Protein AF-A0ABD2N837-F1 (afdb_monomer_lite)

InterPro domains:
  IPR036691 Endonuclease/exonuclease/phosphatase superfamily [G3DSA:3.60.10.10] (4-102)
  IPR036691 Endonuclease/exonuclease/phosphatase superfamily [SSF56219] (40-84)

Structure (mmCIF, N/CA/C/O backbone):
data_AF-A0ABD2N837-F1
#
_entry.id   AF-A0ABD2N837-F1
#
loop_
_atom_site.group_PDB
_atom_site.id
_atom_site.type_symbol
_atom_site.label_atom_id
_atom_site.label_alt_id
_atom_site.label_comp_id
_atom_site.label_asym_id
_atom_site.label_entity_id
_atom_site.label_seq_id
_atom_site.pdbx_PDB_ins_code
_atom_site.Cartn_x
_atom_site.Cartn_y
_atom_site.Cartn_z
_atom_site.occupancy
_atom_site.B_iso_or_equiv
_atom_site.auth_seq_id
_atom_site.auth_comp_id
_atom_site.auth_asym_id
_atom_site.auth_atom_id
_atom_site.pdbx_PDB_model_num
ATOM 1 N N . MET A 1 1 ? 26.141 -35.218 56.622 1.00 48.25 1 MET A N 1
ATOM 2 C CA . MET A 1 1 ? 24.679 -35.154 56.399 1.00 48.25 1 MET A CA 1
ATOM 3 C C . MET A 1 1 ? 24.356 -33.806 55.757 1.00 48.25 1 MET A C 1
ATOM 5 O O . MET A 1 1 ? 23.992 -32.895 56.476 1.00 48.25 1 MET A O 1
ATOM 9 N N . THR A 1 2 ? 24.569 -33.617 54.446 1.00 53.94 2 THR A N 1
ATOM 10 C CA . THR A 1 2 ? 24.369 -32.272 53.838 1.00 53.94 2 THR A CA 1
ATOM 11 C C . THR A 1 2 ? 24.149 -32.255 52.319 1.00 53.94 2 THR A C 1
ATOM 13 O O . THR A 1 2 ? 24.257 -31.204 51.713 1.00 53.94 2 THR A O 1
ATOM 16 N N . LYS A 1 3 ? 23.829 -33.387 51.671 1.00 52.75 3 LYS A N 1
ATOM 17 C CA . LYS A 1 3 ? 23.583 -33.416 50.208 1.00 52.75 3 LYS A CA 1
ATOM 18 C C . LYS A 1 3 ? 22.109 -33.556 49.800 1.00 52.75 3 LYS A C 1
ATOM 20 O O . LYS A 1 3 ? 21.758 -33.196 48.692 1.00 52.75 3 LYS A O 1
ATOM 25 N N . LEU A 1 4 ? 21.236 -34.015 50.702 1.00 52.84 4 LEU A N 1
ATOM 26 C CA . LEU A 1 4 ? 19.816 -34.277 50.401 1.00 52.84 4 LEU A CA 1
ATOM 27 C C . LEU A 1 4 ? 18.893 -33.046 50.499 1.00 52.84 4 LEU A C 1
ATOM 29 O O . LEU A 1 4 ? 17.758 -33.106 50.033 1.00 52.84 4 LEU A O 1
ATOM 33 N N . GLY A 1 5 ? 19.339 -31.958 51.138 1.00 54.56 5 GLY A N 1
ATOM 34 C CA . GLY A 1 5 ? 18.541 -30.734 51.308 1.00 54.56 5 GLY A CA 1
ATOM 35 C C . GLY A 1 5 ? 18.611 -29.798 50.100 1.00 54.56 5 GLY A C 1
ATOM 36 O O . GLY A 1 5 ? 17.583 -29.334 49.620 1.00 54.56 5 GLY A O 1
ATOM 37 N N . GLU A 1 6 ? 19.814 -29.590 49.558 1.00 55.59 6 GLU A N 1
ATOM 38 C CA . GLU A 1 6 ? 20.058 -28.650 48.453 1.00 55.59 6 GLU A CA 1
ATOM 39 C C . GLU A 1 6 ? 19.461 -29.121 47.118 1.00 55.59 6 GLU A C 1
ATOM 41 O O . GLU A 1 6 ? 19.019 -28.309 46.308 1.00 55.59 6 GLU A O 1
ATOM 46 N N . GLU A 1 7 ? 19.397 -30.435 46.894 1.00 56.41 7 GLU A N 1
ATOM 47 C CA . GLU A 1 7 ? 18.825 -31.028 45.677 1.00 56.41 7 GLU A CA 1
ATOM 48 C C . GLU A 1 7 ? 17.296 -30.859 45.624 1.00 56.41 7 GLU A C 1
ATOM 50 O O . GLU A 1 7 ? 16.717 -30.599 44.568 1.00 56.41 7 GLU A O 1
ATOM 55 N N . LYS A 1 8 ? 16.632 -30.915 46.789 1.00 57.38 8 LYS A N 1
ATOM 56 C CA . LYS A 1 8 ? 15.180 -30.715 46.892 1.00 57.38 8 LYS A CA 1
ATOM 57 C C . LYS A 1 8 ? 14.777 -29.263 46.653 1.00 57.38 8 LYS A C 1
ATOM 59 O O . LYS A 1 8 ? 13.762 -29.039 45.993 1.00 57.38 8 LYS A O 1
ATOM 64 N N . ASP A 1 9 ? 15.559 -28.298 47.132 1.00 60.28 9 ASP A N 1
ATOM 65 C CA . ASP A 1 9 ? 15.278 -26.874 46.909 1.00 60.28 9 ASP A CA 1
ATOM 66 C C . ASP A 1 9 ? 15.553 -26.438 45.465 1.00 60.28 9 ASP A C 1
ATOM 68 O O . ASP A 1 9 ? 14.767 -25.666 44.912 1.00 60.28 9 ASP A O 1
ATOM 72 N N . LYS A 1 10 ? 16.578 -27.001 44.806 1.00 61.53 10 LYS A N 1
ATOM 73 C CA . LYS A 1 10 ? 16.801 -26.789 43.365 1.00 61.53 10 LYS A CA 1
ATOM 74 C C . LYS A 1 10 ? 15.651 -27.339 42.520 1.00 61.53 10 LYS A C 1
ATOM 76 O O . LYS A 1 10 ? 15.100 -26.593 41.718 1.00 61.53 10 LYS A O 1
ATOM 81 N N . SER A 1 11 ? 15.200 -28.571 42.786 1.00 61.66 11 SER A N 1
ATOM 82 C CA . SER A 1 11 ? 14.074 -29.162 42.040 1.00 61.66 11 SER A CA 1
ATOM 83 C C . SER A 1 11 ? 12.762 -28.383 42.215 1.00 61.66 11 SER A C 1
ATOM 85 O O . SER A 1 11 ? 11.986 -28.244 41.274 1.00 61.66 11 SER A O 1
ATOM 87 N N . LYS A 1 12 ? 12.514 -27.811 43.405 1.00 63.47 12 LYS A N 1
ATOM 88 C CA . LYS A 1 12 ? 11.342 -26.957 43.661 1.00 63.47 12 LYS A CA 1
ATOM 89 C C . LYS A 1 12 ? 11.434 -25.606 42.954 1.00 63.47 12 LYS A C 1
ATOM 91 O O . LYS A 1 12 ? 10.404 -25.077 42.540 1.00 63.47 12 LYS A O 1
ATOM 96 N N . GLY A 1 13 ? 12.636 -25.038 42.855 1.00 62.75 13 GLY A N 1
ATOM 97 C CA . GLY A 1 13 ? 12.890 -23.801 42.118 1.00 62.75 13 GLY A CA 1
ATOM 98 C C . GLY A 1 13 ? 12.671 -23.979 40.616 1.00 62.75 13 GLY A C 1
ATOM 99 O O . GLY A 1 13 ? 11.946 -23.194 40.012 1.00 62.75 13 GLY A O 1
ATOM 100 N N . GLU A 1 14 ? 13.216 -25.051 40.043 1.00 67.00 14 GLU A N 1
ATOM 101 C CA . GLU A 1 14 ? 13.071 -25.400 38.622 1.00 67.00 14 GLU A CA 1
ATOM 102 C C . GLU A 1 14 ? 11.605 -25.660 38.250 1.00 67.00 14 GLU A C 1
ATOM 104 O O . GLU A 1 14 ? 11.091 -25.080 37.295 1.00 67.00 14 GLU A O 1
ATOM 109 N N . MET A 1 15 ? 10.888 -26.418 39.083 1.00 61.06 15 MET A N 1
ATOM 110 C CA . MET A 1 15 ? 9.469 -26.720 38.877 1.00 61.06 15 M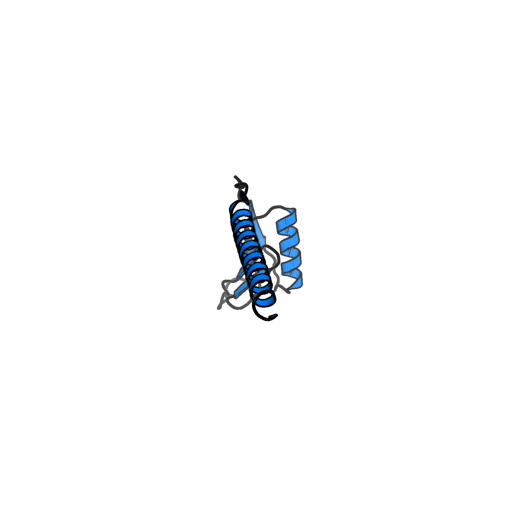ET A CA 1
ATOM 111 C C . MET A 1 15 ? 8.569 -25.474 38.994 1.00 61.06 15 MET A C 1
ATOM 113 O O . MET A 1 15 ? 7.523 -25.404 38.353 1.00 61.06 15 MET A O 1
ATOM 117 N N . LYS A 1 16 ? 8.948 -24.460 39.788 1.00 68.25 16 LYS A N 1
ATOM 118 C CA . LYS A 1 16 ? 8.238 -23.165 39.815 1.00 68.25 16 LYS A CA 1
ATOM 119 C C . LYS A 1 16 ? 8.453 -22.366 38.530 1.00 68.25 16 LYS A C 1
ATOM 121 O O . LYS A 1 16 ? 7.486 -21.845 37.989 1.00 68.25 16 LYS A O 1
ATOM 126 N N . ILE A 1 17 ? 9.691 -22.304 38.040 1.00 69.94 17 ILE A N 1
ATOM 127 C CA . ILE A 1 17 ? 10.042 -21.559 36.821 1.00 69.94 17 ILE A CA 1
ATOM 128 C C . ILE A 1 17 ? 9.313 -22.142 35.605 1.00 69.94 17 ILE A C 1
ATOM 130 O O . ILE A 1 17 ? 8.761 -21.392 34.803 1.00 69.94 17 ILE A O 1
ATOM 134 N N . GLU A 1 18 ? 9.248 -23.470 35.495 1.00 68.62 18 GLU A N 1
ATOM 135 C CA . GLU A 1 18 ? 8.565 -24.148 34.388 1.00 68.62 18 GLU A CA 1
ATOM 136 C C . GLU A 1 18 ? 7.050 -23.870 34.384 1.00 68.62 18 GLU A C 1
ATOM 138 O O . GLU A 1 18 ? 6.481 -23.528 33.345 1.00 68.62 18 GLU A O 1
ATOM 143 N N . ASN A 1 19 ? 6.412 -23.892 35.560 1.00 68.56 19 ASN A N 1
ATOM 144 C CA . ASN A 1 19 ? 4.996 -23.540 35.716 1.00 68.56 19 ASN A CA 1
ATOM 145 C C . ASN A 1 19 ? 4.712 -22.065 35.384 1.00 68.56 19 ASN A C 1
ATOM 147 O O . ASN A 1 19 ? 3.703 -21.751 34.744 1.00 68.56 19 ASN A O 1
ATOM 151 N N . ASP A 1 20 ? 5.603 -21.155 35.784 1.00 68.81 20 ASP A N 1
ATOM 152 C CA . ASP A 1 20 ? 5.480 -19.728 35.479 1.00 68.81 20 ASP A CA 1
ATOM 153 C C . ASP A 1 20 ? 5.648 -19.466 33.972 1.00 68.81 20 ASP A C 1
ATOM 155 O O . ASP A 1 20 ? 4.905 -18.670 33.387 1.00 68.81 20 ASP A O 1
ATOM 159 N N . GLU A 1 21 ? 6.567 -20.171 33.304 1.00 70.19 21 GLU A N 1
ATOM 160 C CA . GLU A 1 21 ? 6.744 -20.101 31.852 1.00 70.19 21 GLU A CA 1
ATOM 161 C C . GLU A 1 21 ? 5.542 -20.646 31.077 1.00 70.19 21 GLU A C 1
ATOM 163 O O . GLU A 1 21 ? 5.122 -20.029 30.088 1.00 70.19 21 GLU A O 1
ATOM 168 N N . GLU A 1 22 ? 4.972 -21.776 31.499 1.00 68.12 22 GLU A N 1
ATOM 169 C CA . GLU A 1 22 ? 3.753 -22.320 30.896 1.00 68.12 22 GLU A CA 1
ATOM 170 C C . GLU A 1 22 ? 2.574 -21.363 31.067 1.00 68.12 22 GLU A C 1
ATOM 172 O O . GLU A 1 22 ? 1.875 -21.060 30.093 1.00 68.12 22 GLU A O 1
ATOM 177 N N . HIS A 1 23 ? 2.396 -20.796 32.262 1.00 69.19 23 HIS A N 1
ATOM 178 C CA . HIS A 1 23 ? 1.352 -19.809 32.521 1.00 69.19 23 HIS A CA 1
ATOM 179 C C . HIS A 1 23 ? 1.549 -18.541 31.667 1.00 69.19 23 HIS A C 1
ATOM 181 O O . HIS A 1 23 ? 0.575 -17.958 31.163 1.00 69.19 23 HIS A O 1
ATOM 187 N N . LEU A 1 24 ? 2.794 -18.108 31.436 1.00 65.75 24 LEU A N 1
ATOM 188 C CA . LEU A 1 24 ? 3.110 -16.971 30.565 1.00 65.75 24 LEU A CA 1
ATOM 189 C C . LEU A 1 24 ? 2.847 -17.282 29.079 1.00 65.75 24 LEU A C 1
ATOM 191 O O . LEU A 1 24 ? 2.357 -16.424 28.339 1.00 65.75 24 LEU A O 1
ATOM 195 N N . LYS A 1 25 ? 3.150 -18.504 28.625 1.00 64.00 25 LYS A N 1
ATOM 196 C CA . LYS A 1 25 ? 2.871 -18.975 27.254 1.00 64.00 25 LYS A CA 1
ATOM 197 C C . LYS A 1 25 ? 1.362 -19.071 27.011 1.00 64.00 25 LYS A C 1
ATOM 199 O O . LYS A 1 25 ? 0.878 -18.548 26.006 1.00 64.00 25 LYS A O 1
ATOM 204 N N . GLN A 1 26 ? 0.609 -19.632 27.957 1.00 61.66 26 GLN A N 1
ATOM 205 C CA . GLN A 1 26 ? -0.853 -19.742 27.886 1.00 61.66 26 GLN A CA 1
ATOM 206 C C . GLN A 1 26 ? -1.544 -18.372 27.912 1.00 61.66 26 GLN A C 1
ATOM 208 O O . GLN A 1 26 ? -2.452 -18.119 27.119 1.00 61.66 26 GLN A O 1
ATOM 213 N N . THR A 1 27 ? -1.090 -17.447 28.763 1.00 56.69 27 THR A N 1
ATOM 214 C CA . THR A 1 27 ? -1.633 -16.076 28.797 1.00 56.69 27 THR A CA 1
ATOM 215 C C . THR A 1 27 ? -1.308 -15.288 27.530 1.00 56.69 27 THR A C 1
ATOM 217 O O . THR A 1 27 ? -2.178 -14.578 27.025 1.00 56.69 27 THR A O 1
ATOM 220 N N . LYS A 1 28 ? -0.110 -15.439 26.950 1.00 58.72 28 LYS A N 1
ATOM 221 C CA . LYS A 1 28 ? 0.236 -14.834 25.649 1.00 58.72 28 LYS A CA 1
ATOM 222 C C . LYS A 1 28 ? -0.587 -15.417 24.495 1.00 58.72 28 LYS A C 1
ATOM 224 O O . LYS A 1 28 ? -1.019 -14.645 23.639 1.00 58.72 28 LYS A O 1
ATOM 229 N N . HIS A 1 29 ? -0.837 -16.728 24.482 1.00 55.06 29 HIS A N 1
ATOM 230 C CA . HIS A 1 29 ? -1.704 -17.367 23.485 1.00 55.06 29 HIS A CA 1
ATOM 231 C C . HIS A 1 29 ? -3.155 -16.881 23.594 1.00 55.06 29 HIS A C 1
ATOM 233 O O . HIS A 1 29 ? -3.691 -16.376 22.608 1.00 55.06 29 HIS A O 1
ATOM 239 N N . LYS A 1 30 ? -3.743 -16.875 24.799 1.00 52.53 30 LYS A N 1
ATOM 240 C CA . LYS A 1 30 ? -5.092 -16.319 25.030 1.00 52.53 30 LYS A CA 1
ATOM 241 C C . LYS A 1 30 ? -5.203 -14.834 24.677 1.00 52.53 30 LYS A C 1
ATOM 243 O O . LYS A 1 30 ? -6.222 -14.397 24.151 1.00 52.53 30 LYS A O 1
ATOM 248 N N . LYS A 1 31 ? -4.162 -14.033 24.940 1.00 51.22 31 LYS A N 1
ATOM 249 C CA . LYS A 1 31 ? -4.157 -12.593 24.618 1.00 51.22 31 LYS A CA 1
ATOM 250 C C . LYS A 1 31 ? -4.107 -12.325 23.107 1.00 51.22 31 LYS A C 1
ATOM 252 O O . LYS A 1 31 ? -4.586 -11.279 22.679 1.00 51.22 31 LYS A O 1
ATOM 257 N N . ARG A 1 32 ? -3.553 -13.249 22.310 1.00 53.47 32 ARG A N 1
ATOM 258 C CA . ARG A 1 32 ? -3.583 -13.185 20.838 1.00 53.47 32 ARG A CA 1
ATOM 259 C C . ARG A 1 32 ? -4.948 -13.583 20.270 1.00 53.47 32 ARG A C 1
ATOM 261 O O . ARG A 1 32 ? -5.383 -12.956 19.315 1.00 53.47 32 ARG A O 1
ATOM 268 N N . GLU A 1 33 ? -5.636 -14.549 20.879 1.00 52.06 33 GLU A N 1
ATOM 269 C CA . GLU A 1 33 ? -6.978 -14.979 20.441 1.00 52.06 33 GLU A CA 1
ATOM 270 C C . GLU A 1 33 ? -8.089 -13.975 20.791 1.00 52.06 33 GLU A C 1
ATOM 272 O O . GLU A 1 33 ? -9.063 -13.857 20.056 1.00 52.06 33 GLU A O 1
ATOM 277 N N . ASN A 1 34 ? -7.930 -13.194 21.865 1.00 46.88 34 ASN A N 1
ATOM 278 C CA . ASN A 1 34 ? -8.944 -12.231 22.318 1.00 46.88 34 ASN A CA 1
ATOM 279 C C . ASN A 1 34 ? -8.819 -10.814 21.736 1.00 46.88 34 ASN A C 1
ATOM 281 O O . ASN A 1 34 ? -9.530 -9.908 22.182 1.00 46.88 34 ASN A O 1
ATOM 285 N N . GLN A 1 35 ? -7.971 -10.587 20.729 1.00 54.75 35 GLN A N 1
ATOM 286 C CA . GLN A 1 35 ? -8.096 -9.372 19.925 1.00 54.75 35 GLN A CA 1
ATOM 287 C C . GLN A 1 35 ? -9.288 -9.548 18.993 1.00 54.75 35 GLN A C 1
ATOM 289 O O . GLN A 1 35 ? -9.167 -10.019 17.866 1.00 54.75 35 GLN A O 1
ATOM 294 N N . LYS A 1 36 ? -10.465 -9.208 19.514 1.00 52.28 36 LYS A N 1
ATOM 295 C CA . LYS A 1 36 ? -11.703 -9.080 18.757 1.00 52.28 36 LYS A CA 1
ATOM 296 C C . LYS A 1 36 ? -11.434 -8.051 17.658 1.00 52.28 36 LYS A C 1
ATOM 298 O O . LYS A 1 36 ? -11.451 -6.854 17.919 1.00 52.28 36 LYS A O 1
ATOM 303 N N . ILE A 1 37 ? -11.082 -8.523 16.463 1.00 62.19 37 ILE A N 1
ATOM 304 C CA . ILE A 1 37 ? -10.961 -7.670 15.285 1.00 62.19 37 ILE A CA 1
ATOM 305 C C . ILE A 1 37 ? -12.370 -7.134 15.070 1.00 62.19 37 ILE A C 1
ATOM 307 O O . ILE A 1 37 ? -13.270 -7.889 14.695 1.00 62.19 37 ILE A O 1
ATOM 311 N N . GLU A 1 38 ? -12.592 -5.870 15.419 1.00 62.22 38 GLU A N 1
ATOM 312 C CA . GLU A 1 38 ? -13.841 -5.197 15.100 1.00 62.22 38 GLU A CA 1
ATOM 313 C C . GLU A 1 38 ? -14.015 -5.305 13.588 1.00 62.22 38 GLU A C 1
ATOM 315 O O . GLU A 1 38 ? -13.158 -4.869 12.815 1.00 62.22 38 GLU A O 1
ATOM 320 N N . LYS A 1 39 ? -15.072 -6.001 13.158 1.00 60.34 39 LYS A N 1
ATOM 321 C CA . LYS A 1 39 ? -15.384 -6.101 11.738 1.00 60.34 39 LYS A CA 1
ATOM 322 C C . LYS A 1 39 ? -15.657 -4.684 11.253 1.00 60.34 39 LYS A C 1
ATOM 324 O O . LYS A 1 39 ? -16.644 -4.079 11.652 1.00 60.34 39 LYS A O 1
ATOM 329 N N . LYS A 1 40 ? -14.783 -4.165 10.392 1.00 71.56 40 LYS A N 1
ATOM 330 C CA . LYS A 1 40 ? -15.140 -3.034 9.542 1.00 71.56 40 LYS A CA 1
ATOM 331 C C . LYS A 1 40 ? -16.266 -3.507 8.622 1.00 71.56 40 LYS A C 1
ATOM 333 O O . LYS A 1 40 ? -16.066 -4.420 7.825 1.00 71.56 40 LYS A O 1
ATOM 338 N N . ASP A 1 41 ? -17.432 -2.880 8.737 1.00 84.94 41 ASP A N 1
ATOM 339 C CA . ASP A 1 41 ? -18.591 -3.163 7.879 1.00 84.94 41 ASP A CA 1
ATO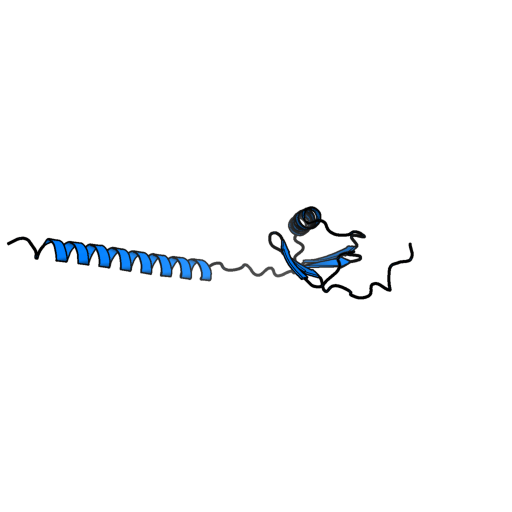M 340 C C . ASP A 1 41 ? -18.435 -2.580 6.462 1.00 84.94 41 ASP A C 1
ATOM 342 O O . ASP A 1 41 ? -19.264 -2.820 5.586 1.00 84.94 41 ASP A O 1
ATOM 346 N N . GLN A 1 42 ? -17.371 -1.805 6.223 1.00 88.25 42 GLN A N 1
ATOM 347 C CA . GLN A 1 42 ? -17.088 -1.141 4.955 1.00 88.25 42 GLN A CA 1
ATOM 348 C C . GLN A 1 42 ? -15.637 -1.375 4.529 1.00 88.25 42 GLN A C 1
ATOM 350 O O . GLN A 1 42 ? -14.730 -1.367 5.360 1.00 88.25 42 GLN A O 1
ATOM 355 N N . ILE A 1 43 ? -15.441 -1.573 3.223 1.00 92.44 43 ILE A N 1
ATOM 356 C CA . ILE A 1 43 ? -14.131 -1.670 2.574 1.00 92.44 43 ILE A CA 1
ATOM 357 C C . ILE A 1 43 ? -13.997 -0.474 1.636 1.00 92.44 43 ILE A C 1
ATOM 359 O O . ILE A 1 43 ? -14.817 -0.303 0.730 1.00 92.44 43 ILE A O 1
ATOM 363 N N . TYR A 1 44 ? -12.956 0.328 1.822 1.00 94.12 44 TYR A N 1
ATOM 364 C CA . TYR A 1 44 ? -12.666 1.477 0.976 1.00 94.12 44 TYR A CA 1
ATOM 365 C C . TYR A 1 44 ? -11.675 1.103 -0.123 1.00 94.12 44 TYR A C 1
ATOM 367 O O . TYR A 1 44 ? -10.536 0.696 0.128 1.00 94.12 44 TYR A O 1
ATOM 375 N N . LEU A 1 45 ? -12.129 1.267 -1.365 1.00 95.31 45 LEU A N 1
ATOM 376 C CA . LEU A 1 45 ? -11.366 0.990 -2.575 1.00 95.31 45 LEU A CA 1
ATOM 377 C C . LEU A 1 45 ? -10.978 2.301 -3.260 1.00 95.31 45 LEU A C 1
ATOM 379 O O . LEU A 1 45 ? -11.785 3.226 -3.349 1.00 95.31 45 LEU A O 1
ATOM 383 N N . GLY A 1 46 ? -9.763 2.362 -3.794 1.00 93.50 46 GLY A N 1
ATOM 384 C CA . GLY A 1 46 ? -9.285 3.493 -4.582 1.00 93.50 46 GLY A CA 1
ATOM 385 C C . GLY A 1 46 ? -8.590 3.060 -5.865 1.00 93.50 46 GLY A C 1
ATOM 386 O O . GLY A 1 46 ? -8.113 1.930 -5.993 1.00 93.50 46 GLY A O 1
ATOM 387 N N . THR A 1 47 ? -8.461 3.997 -6.803 1.00 92.56 47 THR A N 1
ATOM 388 C CA . THR A 1 47 ? -7.556 3.861 -7.950 1.00 92.56 47 THR A CA 1
ATOM 389 C C . THR A 1 47 ? -6.695 5.112 -8.060 1.00 92.56 47 THR A C 1
ATOM 391 O O . THR A 1 47 ? -7.173 6.212 -7.782 1.00 92.56 47 THR A O 1
ATOM 394 N N . TRP A 1 48 ? -5.426 4.961 -8.436 1.00 90.25 48 TRP A N 1
ATOM 395 C CA . TRP A 1 48 ? -4.540 6.101 -8.654 1.00 90.25 48 TRP A CA 1
ATOM 396 C C . TRP A 1 48 ? -3.553 5.826 -9.788 1.00 90.25 48 TRP A C 1
ATOM 398 O O . TRP A 1 48 ? -2.713 4.928 -9.727 1.00 90.25 48 TRP A O 1
ATOM 408 N N . ASN A 1 49 ? -3.637 6.650 -10.826 1.00 88.75 49 ASN A N 1
ATOM 409 C CA . ASN A 1 49 ? -2.616 6.762 -11.853 1.00 88.75 49 ASN A CA 1
ATOM 410 C C . ASN A 1 49 ? -1.435 7.615 -11.365 1.00 88.75 49 ASN A C 1
ATOM 412 O O . ASN A 1 49 ? -1.580 8.815 -11.128 1.00 88.75 49 ASN A O 1
ATOM 416 N N . VAL A 1 50 ? -0.265 6.994 -11.213 1.00 84.31 50 VAL A N 1
ATOM 417 C CA . VAL A 1 50 ? 0.918 7.656 -10.639 1.00 84.31 50 VAL A CA 1
ATOM 418 C C . VAL A 1 50 ? 1.897 8.197 -11.684 1.00 84.31 50 VAL A C 1
ATOM 420 O O . VAL A 1 50 ? 2.804 8.942 -11.316 1.00 84.31 50 VAL A O 1
ATOM 423 N N . ARG A 1 51 ? 1.755 7.802 -12.960 1.00 80.69 51 ARG A N 1
ATOM 424 C CA . ARG A 1 51 ? 2.630 8.152 -14.105 1.00 80.69 51 ARG A CA 1
ATOM 425 C C . ARG A 1 51 ? 4.147 8.030 -13.877 1.00 80.69 51 ARG A C 1
ATOM 427 O O . ARG A 1 51 ? 4.945 8.639 -14.596 1.00 80.69 51 ARG A O 1
ATOM 434 N N . THR A 1 52 ? 4.586 7.255 -12.888 1.00 74.25 52 THR A N 1
ATOM 435 C CA . THR A 1 52 ? 5.979 7.269 -12.425 1.00 74.25 52 THR A CA 1
ATOM 436 C C . THR A 1 52 ? 6.519 5.884 -12.075 1.00 74.25 52 THR A C 1
ATOM 438 O O . THR A 1 52 ? 5.779 4.920 -11.854 1.00 74.25 52 THR A O 1
ATOM 441 N N . THR A 1 53 ? 7.846 5.782 -12.041 1.00 64.56 53 THR A N 1
ATOM 442 C CA . THR A 1 53 ? 8.563 4.634 -11.483 1.00 64.56 53 THR A CA 1
ATOM 443 C C . THR A 1 53 ? 8.653 4.835 -9.976 1.00 64.56 53 THR A C 1
ATOM 445 O O . THR A 1 53 ? 9.181 5.846 -9.522 1.00 64.56 53 THR A O 1
ATOM 448 N N . TYR A 1 54 ? 8.148 3.891 -9.181 1.00 69.12 54 TYR A N 1
ATOM 449 C CA . TYR A 1 54 ? 8.295 3.995 -7.727 1.00 69.12 54 TYR A CA 1
ATOM 450 C C . TYR A 1 54 ? 9.763 3.963 -7.285 1.00 69.12 54 TYR A C 1
ATOM 452 O O . TYR A 1 54 ? 10.528 3.095 -7.697 1.00 69.12 54 TYR A O 1
ATOM 460 N N . VAL A 1 55 ? 10.117 4.871 -6.381 1.00 71.38 55 VAL A N 1
ATOM 461 C CA . VAL A 1 55 ? 11.265 4.727 -5.481 1.00 71.38 55 VAL A CA 1
ATOM 462 C C . VAL A 1 55 ? 10.705 4.266 -4.131 1.00 71.38 55 VAL A C 1
ATOM 464 O O . VAL A 1 55 ? 9.550 4.556 -3.819 1.00 71.38 55 VAL A O 1
ATOM 467 N N . GLU A 1 56 ? 11.475 3.545 -3.317 1.00 72.81 56 GLU A N 1
ATOM 468 C CA . GLU A 1 56 ? 11.011 3.031 -2.016 1.00 72.81 56 GLU A CA 1
ATOM 469 C C . GLU A 1 56 ? 10.354 4.114 -1.136 1.00 72.81 56 GLU A C 1
ATOM 471 O O . GLU A 1 56 ? 9.280 3.889 -0.580 1.00 72.81 56 GLU A O 1
ATOM 476 N N . GLY A 1 57 ? 10.910 5.331 -1.119 1.00 78.50 57 GLY A N 1
ATOM 477 C CA . GLY A 1 57 ? 10.321 6.474 -0.412 1.00 78.50 57 GLY A CA 1
ATOM 478 C C . GLY A 1 57 ? 8.931 6.891 -0.919 1.00 78.50 57 GLY A C 1
ATOM 479 O O . GLY A 1 57 ? 8.097 7.348 -0.140 1.00 78.50 57 GLY A O 1
ATOM 480 N N . THR A 1 58 ? 8.631 6.691 -2.205 1.00 81.25 58 THR A N 1
ATOM 481 C CA . THR A 1 58 ? 7.302 6.966 -2.775 1.00 81.25 58 THR A CA 1
ATOM 482 C C . THR A 1 58 ? 6.259 5.968 -2.277 1.00 81.25 58 THR A C 1
ATOM 484 O O . THR A 1 58 ? 5.129 6.368 -2.008 1.00 81.25 58 THR A O 1
ATOM 487 N N . LEU A 1 59 ? 6.624 4.689 -2.115 1.00 83.50 59 LEU A N 1
ATOM 488 C CA . LEU A 1 59 ? 5.714 3.676 -1.567 1.00 83.50 59 LEU A CA 1
ATOM 489 C C . LEU A 1 59 ? 5.394 3.958 -0.098 1.00 83.50 59 LEU A C 1
ATOM 491 O O . LEU A 1 59 ? 4.236 3.856 0.294 1.00 83.50 59 LEU A O 1
ATOM 495 N N . ILE A 1 60 ? 6.383 4.385 0.691 1.00 86.69 60 ILE A N 1
ATOM 496 C CA . ILE A 1 60 ? 6.161 4.799 2.085 1.00 86.69 60 ILE A CA 1
ATOM 497 C C . ILE A 1 60 ? 5.136 5.936 2.134 1.00 86.69 60 ILE A C 1
ATOM 499 O O . ILE A 1 60 ? 4.104 5.806 2.791 1.00 86.69 60 ILE A O 1
ATOM 503 N N . ARG A 1 61 ? 5.347 7.002 1.355 1.00 88.06 61 ARG A N 1
ATOM 504 C CA . ARG A 1 61 ? 4.402 8.126 1.292 1.00 88.06 61 ARG A CA 1
ATOM 505 C C . ARG A 1 61 ? 3.006 7.704 0.824 1.00 88.06 61 ARG A C 1
ATOM 507 O O . ARG A 1 61 ? 2.007 8.225 1.310 1.00 88.06 61 ARG A O 1
ATOM 514 N N . LEU A 1 62 ? 2.915 6.752 -0.103 1.00 88.81 62 LEU A N 1
ATOM 515 C CA . LEU A 1 62 ? 1.634 6.203 -0.541 1.00 88.81 62 LEU A CA 1
ATOM 516 C C . LEU A 1 62 ? 0.889 5.528 0.616 1.00 88.81 62 LEU A C 1
ATOM 518 O O . LEU A 1 62 ? -0.307 5.755 0.780 1.00 88.81 62 LEU A O 1
ATOM 522 N N . THR A 1 63 ? 1.594 4.754 1.445 1.00 90.00 63 THR A N 1
ATOM 523 C CA . THR A 1 63 ? 0.981 4.104 2.612 1.00 90.00 63 THR A CA 1
ATOM 524 C C . THR A 1 63 ? 0.461 5.109 3.640 1.00 90.00 63 THR A C 1
ATOM 526 O O . THR A 1 63 ? -0.587 4.881 4.241 1.00 90.00 63 THR A O 1
ATOM 529 N N . GLU A 1 64 ? 1.123 6.260 3.796 1.00 91.56 64 GLU A N 1
ATOM 530 C CA . GLU A 1 64 ? 0.647 7.350 4.658 1.00 91.56 64 GLU A CA 1
ATOM 531 C C . GLU A 1 64 ? -0.645 7.973 4.122 1.00 91.56 64 GLU A C 1
ATOM 533 O O . GLU A 1 64 ? -1.564 8.255 4.891 1.00 91.56 64 GLU A O 1
ATOM 538 N N . ILE A 1 65 ? -0.742 8.154 2.802 1.00 90.25 65 ILE A N 1
ATOM 539 C CA . ILE A 1 65 ? -1.952 8.662 2.145 1.00 90.25 65 ILE A CA 1
ATOM 540 C C . ILE A 1 65 ? -3.092 7.656 2.291 1.00 90.25 65 ILE A C 1
ATOM 542 O O . ILE A 1 65 ? -4.181 8.038 2.714 1.00 90.25 65 ILE A O 1
ATOM 546 N N . MET A 1 66 ? -2.847 6.377 1.999 1.00 93.44 66 MET A N 1
ATOM 547 C CA . MET A 1 66 ? -3.857 5.329 2.165 1.00 93.44 66 MET A CA 1
ATOM 548 C C . MET A 1 66 ? -4.372 5.282 3.603 1.00 93.44 66 MET A C 1
ATOM 550 O O . MET A 1 66 ? -5.580 5.258 3.811 1.00 93.44 66 MET A O 1
ATOM 554 N N . LYS A 1 67 ? -3.478 5.393 4.592 1.00 92.06 67 LYS A N 1
ATOM 555 C CA . LYS A 1 67 ? -3.860 5.481 6.004 1.00 92.06 67 LYS A CA 1
ATOM 556 C C . LYS A 1 67 ? -4.688 6.732 6.307 1.00 92.06 67 LYS A C 1
ATOM 558 O O . LYS A 1 67 ? -5.679 6.637 7.020 1.00 92.06 67 LYS A O 1
ATOM 563 N N . LYS A 1 68 ? -4.296 7.898 5.780 1.00 93.38 68 LYS A N 1
ATOM 564 C CA . LYS A 1 68 ? -4.996 9.176 6.001 1.00 93.38 68 LYS A CA 1
ATOM 565 C C . LYS A 1 68 ? -6.437 9.155 5.484 1.00 93.38 68 LYS A C 1
ATOM 567 O O . LYS A 1 68 ? -7.299 9.765 6.105 1.00 93.38 68 LYS A O 1
ATOM 572 N N . TYR A 1 69 ? -6.674 8.499 4.352 1.00 91.94 69 TYR A N 1
ATOM 573 C CA . TYR A 1 69 ? -7.997 8.394 3.726 1.00 91.94 69 TYR A CA 1
ATOM 574 C C . TYR A 1 69 ? -8.708 7.072 4.038 1.00 91.94 69 TYR A C 1
ATOM 576 O O . TYR A 1 69 ? -9.715 6.770 3.408 1.00 91.94 69 TYR A O 1
ATOM 584 N N . GLU A 1 70 ? -8.170 6.284 4.973 1.00 92.19 70 GLU A N 1
ATOM 585 C CA . GLU A 1 70 ? -8.696 4.973 5.369 1.00 92.19 70 GLU A CA 1
ATOM 586 C C . GLU A 1 70 ? -8.936 4.012 4.191 1.00 92.19 70 GLU A C 1
ATOM 588 O O . GLU A 1 70 ? -9.834 3.178 4.233 1.00 92.19 70 GLU A O 1
ATOM 593 N N . ILE A 1 71 ? -8.108 4.109 3.145 1.00 93.69 71 ILE A N 1
ATOM 594 C CA . ILE A 1 71 ? -8.168 3.237 1.970 1.00 93.69 71 ILE A CA 1
ATOM 595 C C . ILE A 1 71 ? -7.595 1.871 2.346 1.00 93.69 71 ILE A C 1
ATOM 597 O O . ILE A 1 71 ? -6.428 1.759 2.743 1.00 93.69 71 ILE A O 1
ATOM 601 N N . ASP A 1 72 ? -8.402 0.830 2.164 1.00 93.19 72 ASP A N 1
ATOM 602 C CA . ASP A 1 72 ? -8.016 -0.550 2.445 1.00 93.19 72 ASP A CA 1
ATOM 603 C C . ASP A 1 72 ? -7.302 -1.175 1.233 1.00 93.19 72 ASP A C 1
ATOM 605 O O . ASP A 1 72 ? -6.300 -1.874 1.392 1.00 93.19 72 ASP A O 1
ATOM 609 N N . ILE A 1 73 ? -7.767 -0.883 0.009 1.00 94.31 73 ILE A N 1
ATOM 610 C CA . ILE A 1 73 ? -7.184 -1.404 -1.240 1.00 94.31 73 ILE A CA 1
ATOM 611 C C . ILE A 1 73 ? -7.048 -0.282 -2.272 1.00 94.31 73 ILE A C 1
ATOM 613 O O . ILE A 1 73 ? -8.005 0.435 -2.561 1.00 94.31 73 ILE A O 1
ATOM 617 N N . LEU A 1 74 ? -5.865 -0.160 -2.879 1.00 93.56 74 LEU A N 1
ATOM 618 C CA . LEU A 1 74 ? -5.573 0.841 -3.905 1.00 93.56 74 LEU A CA 1
ATOM 619 C C . LEU A 1 74 ? -5.016 0.186 -5.173 1.00 93.56 74 LEU A C 1
ATOM 621 O O . LEU A 1 74 ? -3.954 -0.435 -5.144 1.00 93.56 74 LEU A O 1
ATOM 625 N N . ALA A 1 75 ? -5.706 0.371 -6.298 1.00 91.88 75 ALA A N 1
ATOM 626 C CA . ALA A 1 75 ? -5.224 -0.045 -7.611 1.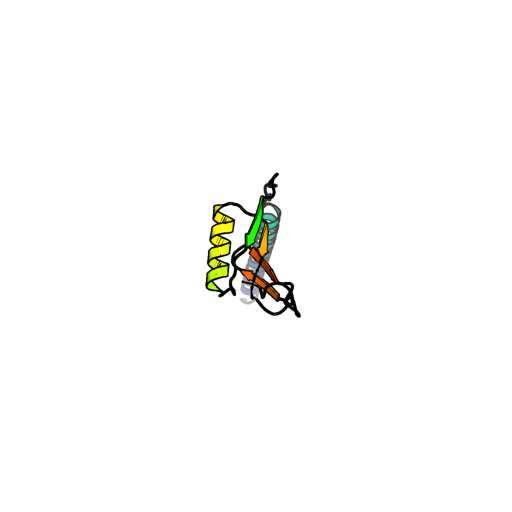00 91.88 75 ALA A CA 1
ATOM 627 C C . ALA A 1 75 ? -4.339 1.048 -8.224 1.00 91.88 75 ALA A C 1
ATOM 629 O O . ALA A 1 75 ? -4.800 2.158 -8.501 1.00 91.88 75 ALA A O 1
ATOM 630 N N . LEU A 1 76 ? -3.067 0.732 -8.455 1.00 89.12 76 LEU A N 1
ATOM 631 C CA . LEU A 1 76 ? -2.107 1.668 -9.028 1.00 89.12 76 LEU A CA 1
ATOM 632 C C . LEU A 1 76 ? -1.926 1.443 -10.529 1.00 89.12 76 LEU A C 1
ATOM 634 O O . LEU A 1 76 ? -1.689 0.323 -10.977 1.00 89.12 76 LEU A O 1
ATOM 638 N N . GLN A 1 77 ? -2.004 2.527 -11.298 1.00 86.44 77 GLN A N 1
ATOM 639 C CA . GLN A 1 77 ? -1.908 2.520 -12.761 1.00 86.44 77 GLN A CA 1
ATOM 640 C C . GLN A 1 77 ? -0.687 3.307 -13.244 1.00 86.44 77 GLN A C 1
ATOM 642 O O . GLN A 1 77 ? -0.156 4.153 -12.522 1.00 86.44 77 GLN A O 1
ATOM 647 N N . GLU A 1 78 ? -0.245 3.010 -14.472 1.00 82.56 78 GLU A N 1
ATOM 648 C CA . GLU A 1 78 ? 0.974 3.566 -15.088 1.00 82.56 78 GLU A CA 1
ATOM 649 C C . GLU A 1 78 ? 2.210 3.466 -14.182 1.00 82.56 78 GLU A C 1
ATOM 651 O O . GLU A 1 78 ? 3.115 4.304 -14.198 1.00 82.56 78 GLU A O 1
ATOM 656 N N . THR A 1 79 ? 2.259 2.406 -13.373 1.00 79.94 79 THR A N 1
ATOM 657 C CA . THR A 1 79 ? 3.447 2.092 -12.594 1.00 79.94 79 THR A CA 1
ATOM 658 C C . THR A 1 79 ? 4.507 1.659 -13.597 1.00 79.94 79 THR A C 1
ATOM 660 O O . THR A 1 79 ? 4.321 0.691 -14.331 1.00 79.94 79 THR A O 1
ATOM 663 N N . LYS A 1 80 ? 5.616 2.391 -13.693 1.00 79.25 80 LYS A N 1
ATOM 664 C CA . LYS A 1 80 ? 6.720 2.054 -14.613 1.00 79.25 80 LYS A CA 1
ATOM 665 C C . LYS A 1 80 ? 7.628 0.938 -14.055 1.00 79.25 80 LYS A C 1
ATOM 667 O O . LYS A 1 80 ? 8.714 0.696 -14.566 1.00 79.25 80 LYS A O 1
ATOM 672 N N . GLN A 1 81 ? 7.175 0.232 -13.015 1.00 77.88 81 GLN A N 1
ATOM 673 C CA . GLN A 1 81 ? 7.905 -0.824 -12.303 1.00 77.88 81 GLN A CA 1
ATOM 674 C C . GLN A 1 81 ? 7.991 -2.122 -13.102 1.00 77.88 81 GLN A C 1
ATOM 676 O O . GLN A 1 81 ? 6.966 -2.691 -13.450 1.00 77.88 81 GLN A O 1
ATOM 681 N N . LEU A 1 82 ? 9.191 -2.591 -13.412 1.00 75.62 82 LEU A N 1
ATOM 682 C CA . LEU A 1 82 ? 9.382 -3.847 -14.137 1.00 75.62 82 LEU A CA 1
ATOM 683 C C . LEU A 1 82 ? 9.414 -5.041 -13.178 1.00 75.62 82 LEU A C 1
ATOM 685 O O . LEU A 1 82 ? 9.813 -4.901 -12.024 1.00 75.62 82 LEU A O 1
ATOM 689 N N . GLY A 1 83 ? 9.058 -6.214 -13.702 1.00 78.25 83 GLY A N 1
ATOM 690 C CA . GLY A 1 83 ? 9.157 -7.483 -12.987 1.00 78.25 83 GLY A CA 1
ATOM 691 C C . GLY A 1 83 ? 8.007 -7.757 -12.017 1.00 78.25 83 GLY A C 1
ATOM 692 O O . GLY A 1 83 ? 7.333 -6.852 -11.528 1.00 78.25 83 GLY A O 1
ATOM 693 N N . TYR A 1 84 ? 7.781 -9.044 -11.767 1.00 83.81 84 TYR A N 1
ATOM 694 C CA . TYR A 1 84 ? 6.811 -9.522 -10.792 1.00 83.81 84 TYR A CA 1
ATOM 695 C C . TYR A 1 84 ? 7.414 -9.469 -9.390 1.00 83.81 84 TYR A C 1
ATOM 697 O O . TYR A 1 84 ? 8.495 -10.015 -9.159 1.00 83.81 84 TYR A O 1
ATOM 705 N N . PHE A 1 85 ? 6.715 -8.848 -8.441 1.00 84.94 85 PHE A N 1
ATOM 706 C CA . PHE A 1 85 ? 7.126 -8.886 -7.041 1.00 84.94 85 PHE A CA 1
ATOM 707 C C . PHE A 1 85 ? 5.974 -8.641 -6.072 1.00 84.94 85 PHE A C 1
ATOM 709 O O . PHE A 1 85 ? 4.985 -7.973 -6.375 1.00 84.94 85 PHE A O 1
ATOM 716 N N . VAL A 1 86 ? 6.159 -9.145 -4.854 1.00 89.12 86 VAL A N 1
ATOM 717 C CA . VAL A 1 86 ? 5.310 -8.859 -3.700 1.00 89.12 86 VAL A CA 1
ATOM 718 C C . VAL A 1 86 ? 6.200 -8.292 -2.604 1.00 89.12 86 VAL A C 1
ATOM 720 O O . VAL A 1 86 ? 7.216 -8.896 -2.261 1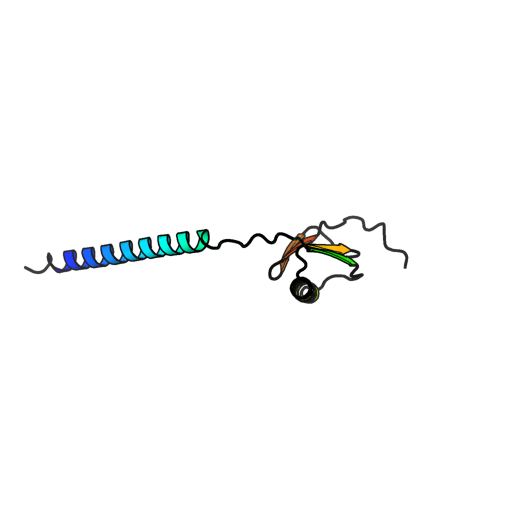.00 89.12 86 VAL A O 1
ATOM 723 N N . LYS A 1 87 ? 5.852 -7.120 -2.071 1.00 88.06 87 LYS A N 1
ATOM 724 C CA . LYS A 1 87 ? 6.644 -6.445 -1.034 1.00 88.06 87 LYS A CA 1
ATOM 725 C C . LYS A 1 87 ? 5.738 -5.865 0.046 1.00 88.06 87 LYS A C 1
ATOM 727 O O . LYS A 1 87 ? 4.809 -5.124 -0.257 1.00 88.06 87 LYS A O 1
ATOM 732 N N . GLY A 1 88 ? 6.036 -6.167 1.307 1.00 88.88 88 GLY A N 1
ATOM 733 C CA . GLY A 1 88 ? 5.433 -5.476 2.446 1.00 88.88 88 GLY A CA 1
ATOM 734 C C . GLY A 1 88 ? 6.026 -4.076 2.598 1.00 88.88 88 GLY A C 1
ATOM 735 O O . GLY A 1 88 ? 7.248 -3.921 2.604 1.00 88.88 88 GLY A O 1
ATOM 736 N N . VAL A 1 89 ? 5.172 -3.059 2.707 1.00 86.62 89 VAL A N 1
ATOM 737 C CA . VAL A 1 89 ? 5.572 -1.671 2.972 1.00 86.62 89 VAL A CA 1
ATOM 738 C C . VAL A 1 89 ? 4.639 -1.111 4.040 1.00 86.62 89 VAL A C 1
ATOM 740 O O . VAL A 1 89 ? 3.441 -0.954 3.813 1.00 86.62 89 VAL A O 1
ATOM 743 N N . GLY A 1 90 ? 5.176 -0.837 5.230 1.00 84.00 90 GLY A N 1
ATOM 744 C CA . GLY A 1 90 ? 4.362 -0.441 6.381 1.00 84.00 90 GLY A CA 1
ATOM 745 C C . GLY A 1 90 ? 3.299 -1.496 6.712 1.00 84.00 90 GLY A C 1
ATOM 746 O O . GLY A 1 90 ? 3.619 -2.671 6.867 1.00 84.00 90 GLY A O 1
ATOM 747 N N . ASN A 1 91 ? 2.034 -1.070 6.784 1.00 86.62 91 ASN A N 1
ATOM 748 C CA . ASN A 1 91 ? 0.885 -1.940 7.073 1.00 86.62 91 ASN A CA 1
ATOM 749 C C . ASN A 1 91 ? 0.209 -2.510 5.812 1.00 86.62 91 ASN A C 1
ATOM 751 O O . ASN A 1 91 ? -0.856 -3.113 5.915 1.00 86.62 91 ASN A O 1
ATOM 755 N N . TYR A 1 92 ? 0.794 -2.301 4.631 1.00 90.69 92 TYR A N 1
ATOM 756 C CA . TYR A 1 92 ? 0.216 -2.715 3.357 1.00 90.69 92 TYR A CA 1
ATOM 757 C C . TYR A 1 92 ? 1.123 -3.712 2.638 1.00 90.69 92 TYR A C 1
ATOM 759 O O . TYR A 1 92 ? 2.346 -3.720 2.802 1.00 90.69 92 TYR A O 1
ATOM 767 N N . ILE A 1 93 ? 0.509 -4.544 1.801 1.00 91.31 93 ILE A N 1
ATOM 768 C CA . ILE A 1 93 ? 1.218 -5.445 0.897 1.00 91.31 93 ILE A CA 1
ATOM 769 C C . ILE A 1 93 ? 1.052 -4.901 -0.513 1.00 91.31 93 ILE A C 1
A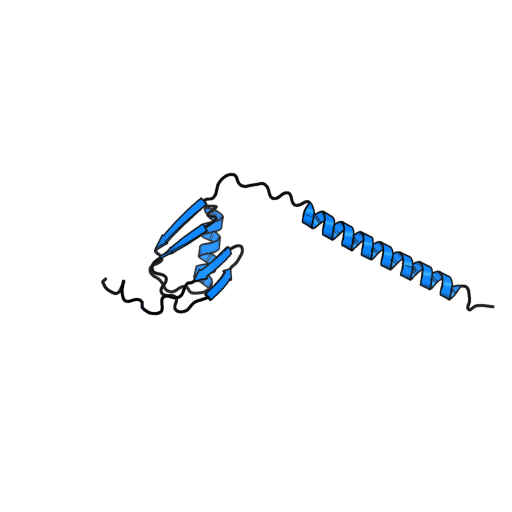TOM 771 O O . ILE A 1 93 ? -0.063 -4.690 -0.987 1.00 91.31 93 ILE A O 1
ATOM 775 N N . PHE A 1 94 ? 2.177 -4.663 -1.174 1.00 89.06 94 PHE A N 1
ATOM 776 C CA . PHE A 1 94 ? 2.210 -4.230 -2.555 1.00 89.06 94 PHE A CA 1
ATOM 777 C C . PHE A 1 94 ? 2.399 -5.430 -3.477 1.00 89.06 94 PHE A C 1
ATOM 779 O O . PHE A 1 94 ? 3.337 -6.210 -3.301 1.00 89.06 94 PHE A O 1
ATOM 786 N N . PHE A 1 95 ? 1.527 -5.537 -4.476 1.00 89.12 95 PHE A N 1
ATOM 787 C CA . PHE A 1 95 ? 1.570 -6.566 -5.506 1.00 89.12 95 PHE A CA 1
ATOM 788 C C . PHE A 1 95 ? 1.873 -5.905 -6.848 1.00 89.12 95 PHE A C 1
ATOM 790 O O . PHE A 1 95 ? 1.126 -5.036 -7.301 1.00 89.12 95 PHE A O 1
ATOM 797 N N . ASN A 1 96 ? 2.957 -6.323 -7.492 1.00 86.88 96 ASN A N 1
ATOM 798 C CA . ASN A 1 96 ? 3.263 -5.958 -8.864 1.00 86.88 96 ASN A CA 1
ATOM 799 C C . ASN A 1 96 ? 3.225 -7.212 -9.727 1.00 86.88 96 ASN A C 1
ATOM 801 O O . ASN A 1 96 ? 4.009 -8.135 -9.516 1.00 86.88 96 ASN A O 1
ATOM 805 N N . SER A 1 97 ? 2.317 -7.243 -10.698 1.00 76.75 97 SER A N 1
ATOM 806 C CA . SER A 1 97 ? 2.216 -8.362 -11.630 1.00 76.75 97 SER A CA 1
ATOM 807 C C . SER A 1 97 ? 3.315 -8.365 -12.696 1.00 76.75 97 SER A C 1
ATOM 809 O O . SER A 1 97 ? 3.487 -9.387 -13.343 1.00 76.75 97 SER A O 1
ATOM 811 N N . GLY A 1 98 ? 4.066 -7.268 -12.862 1.00 66.06 98 GLY A N 1
ATOM 812 C CA . GLY A 1 98 ? 5.192 -7.175 -13.785 1.00 66.06 98 GLY A CA 1
ATOM 813 C C . GLY A 1 98 ? 4.796 -7.407 -15.237 1.00 66.06 98 GLY A C 1
ATOM 814 O O . GLY A 1 98 ? 4.973 -8.500 -15.755 1.00 66.06 98 GLY A O 1
ATOM 815 N N . GLY A 1 99 ? 4.289 -6.383 -15.927 1.00 63.47 99 GLY A N 1
ATOM 816 C CA . GLY A 1 99 ? 4.054 -6.500 -17.369 1.00 63.47 99 GLY A CA 1
ATOM 817 C C . GLY A 1 99 ? 5.377 -6.676 -18.124 1.00 63.47 99 GLY A C 1
ATOM 818 O O . GLY A 1 99 ? 6.174 -5.738 -18.151 1.00 63.47 99 GLY A O 1
ATOM 819 N N . GLU A 1 100 ? 5.600 -7.849 -18.729 1.00 56.72 100 GLU A N 1
ATOM 820 C CA . GLU A 1 100 ? 6.783 -8.145 -19.560 1.00 56.72 100 GLU A CA 1
ATOM 821 C C . GLU A 1 100 ? 6.815 -7.312 -20.850 1.00 56.72 100 GLU A C 1
ATOM 823 O O . GLU A 1 100 ? 7.887 -6.938 -21.318 1.00 56.72 100 GLU A O 1
ATOM 828 N N . ASP A 1 101 ? 5.645 -6.958 -21.392 1.00 54.97 101 ASP A N 1
ATOM 829 C CA . ASP A 1 101 ? 5.522 -6.230 -22.655 1.00 54.97 101 ASP A CA 1
ATOM 830 C C . ASP A 1 101 ? 4.574 -5.029 -22.493 1.00 54.97 101 ASP A C 1
ATOM 832 O O . ASP A 1 101 ? 3.352 -5.122 -22.630 1.00 54.97 101 ASP A O 1
ATOM 836 N N . ARG A 1 102 ? 5.130 -3.857 -22.161 1.00 56.03 102 ARG A N 1
ATOM 837 C CA . ARG A 1 102 ? 4.374 -2.593 -22.099 1.00 56.03 102 ARG A CA 1
ATOM 838 C C . ARG A 1 102 ? 4.200 -1.990 -23.496 1.00 56.03 102 ARG A C 1
ATOM 840 O O . ARG A 1 102 ? 4.672 -0.886 -23.766 1.00 56.03 102 ARG A O 1
ATOM 847 N N . ARG A 1 103 ? 3.521 -2.702 -24.401 1.00 52.69 103 ARG A N 1
ATOM 848 C CA . ARG A 1 103 ? 3.178 -2.177 -25.743 1.00 52.69 103 ARG A CA 1
ATOM 849 C C . ARG A 1 103 ? 2.099 -1.099 -25.728 1.00 52.69 103 ARG A C 1
ATOM 851 O O . ARG A 1 103 ? 1.941 -0.403 -26.722 1.00 52.69 10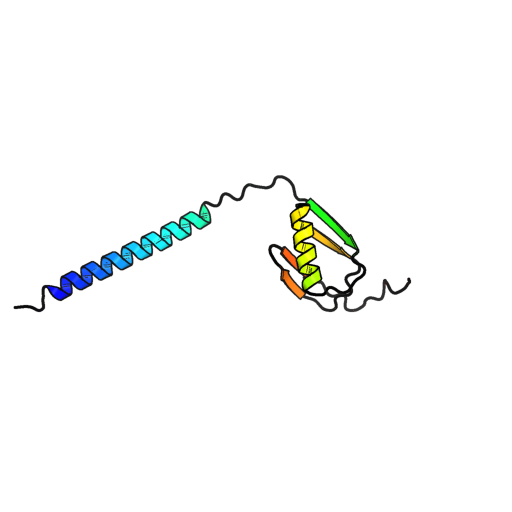3 ARG A O 1
ATOM 858 N N . LEU A 1 104 ? 1.382 -0.933 -24.619 1.00 56.94 104 LEU A N 1
ATOM 859 C CA . LEU A 1 104 ? 0.320 0.060 -24.476 1.00 56.94 104 LEU A CA 1
ATOM 860 C C . LEU A 1 104 ? 0.738 1.102 -23.432 1.00 56.94 104 LEU A C 1
ATOM 862 O O . LEU A 1 104 ? 0.861 0.781 -22.251 1.00 56.94 104 LEU A O 1
ATOM 866 N N . GLY A 1 105 ? 0.997 2.330 -23.893 1.00 50.78 105 GLY A N 1
ATOM 867 C CA . GLY A 1 105 ? 1.351 3.479 -23.047 1.00 50.78 105 GLY A CA 1
ATOM 868 C C . GLY A 1 105 ? 2.590 4.280 -23.469 1.00 50.78 105 GLY A C 1
ATOM 869 O O . GLY A 1 105 ? 3.192 4.926 -22.615 1.00 50.78 105 GLY A O 1
ATOM 870 N N . ARG A 1 106 ? 3.013 4.223 -24.745 1.00 45.53 106 ARG A N 1
ATOM 871 C CA . ARG A 1 106 ? 4.099 5.072 -25.283 1.00 45.53 106 ARG A CA 1
ATOM 872 C C . ARG A 1 106 ? 3.632 6.328 -26.025 1.00 45.53 106 ARG A C 1
ATOM 874 O O . ARG A 1 106 ? 4.491 7.075 -26.471 1.00 45.53 106 ARG A O 1
ATOM 881 N N . ASP A 1 107 ? 2.330 6.584 -26.101 1.00 39.47 107 ASP A N 1
ATOM 882 C CA . ASP A 1 107 ? 1.815 7.793 -26.745 1.00 39.47 107 ASP A CA 1
ATOM 883 C C . ASP A 1 107 ? 1.436 8.831 -25.684 1.00 39.47 107 ASP A C 1
ATOM 885 O O . ASP A 1 107 ? 0.342 8.801 -25.114 1.00 39.47 107 ASP A O 1
ATOM 889 N N . PHE A 1 108 ? 2.389 9.724 -25.414 1.00 44.56 108 PHE A N 1
ATOM 890 C CA . PHE A 1 108 ? 2.164 11.085 -24.930 1.00 44.56 108 PHE A CA 1
ATOM 891 C C . PHE A 1 108 ? 2.960 12.035 -25.819 1.00 44.56 108 PHE A C 1
ATOM 893 O O . PHE A 1 108 ? 4.173 11.770 -25.997 1.00 44.56 108 PHE A O 1
#

Secondary structure (DSSP, 8-state):
--SHHHHHHHHHHHHHHHHHHHHHHHHHHHHHHT------S---EEEEE--SPPPHHHHHHHHHHHHHTT-SEEEEES----S-EEEEETTEEEEE---S---S----

Sequence (108 aa):
MTKLGEEKDKSKGEMKIENDEEHLKQTKHKKRENQKIEKKDQIYLGTWNVRTTYVEGTLIRLTEIMKKYEIDILALQETKQLGYFVKGVGNYIFFNSGGEDRRLGRDF

Radius of gyration: 26.89 Å; chains: 1; bounding box: 43×46×83 Å

pLDDT: mean 73.15, std 15.52, range [39.47, 95.31]

Organism: NCBI:txid559131

Foldseek 3Di:
DPDVPVVVVVVVVVVVVVVVVVVVVVVVVVVVVPPPPPDPPDAAEEEDEPLDADDLVNVQVVVVVCVVVVHPYYHYPNHPDADFDWDDHPPDIDGDRGDPDPPDDPDD